Protein AF-A0A9X6WGH6-F1 (afdb_monomer_lite)

Secondary structure (DSSP, 8-state):
--HHHHHHHHHHHHHHHHHHHHHHHHHHHHHTT--S---TTHHHHHHHHHHHHHHTT--HHHHHHHHTSSHHHHHHH--SS-HHHHHHHHHHHHHHTT--PPP-------

Foldseek 3Di:
DDPLVVVLVVLLVVLQVLLVVLVVVQVVCVVVVDPDSPPVCVVVNLVSLQVNLVSLVHHVLLSLQLVLDCLSVCSRPPPDDPSVVVSVVSSNVCNVVVPRDRPPPPPPDD

Radius of gyration: 15.4 Å; chains: 1; bounding box: 49×24×41 Å

Organism: Bacillus thuringiensis (NCBI:txid1428)

Sequence (110 aa):
MNKSEKQIDSLFELLDELVNKQIGLNVIIKALGADENHGMLDEAIERVEIMIVEAFGGNEEHYRHIEGTELFYHYKWTEGRDYKKDLIDYINRTVENNWTNEIDTTIVRA

pLDDT: mean 85.79, std 15.54, range [37.06, 97.69]

Structure (mmCIF, N/CA/C/O backbone):
data_AF-A0A9X6WGH6-F1
#
_entry.id   AF-A0A9X6WGH6-F1
#
loop_
_atom_site.group_PDB
_atom_site.id
_atom_site.type_symbol
_atom_site.label_atom_id
_atom_site.label_alt_id
_atom_site.label_comp_id
_atom_site.label_asym_id
_atom_site.label_entity_id
_atom_site.label_seq_id
_atom_site.pdbx_PDB_ins_code
_atom_site.Cartn_x
_atom_site.Cartn_y
_atom_site.Cartn_z
_atom_site.occupancy
_atom_site.B_iso_or_equiv
_atom_site.auth_seq_id
_atom_site.auth_comp_id
_atom_site.auth_asym_id
_atom_site.auth_atom_id
_atom_site.pdbx_PDB_model_num
ATOM 1 N N . MET A 1 1 ? -21.738 -1.667 -0.324 1.00 55.06 1 MET A N 1
ATOM 2 C CA . MET A 1 1 ? -20.484 -0.928 -0.125 1.00 55.06 1 MET A CA 1
ATOM 3 C C . MET A 1 1 ? -20.758 0.427 0.486 1.00 55.06 1 MET A C 1
ATOM 5 O O . MET A 1 1 ? -21.449 1.238 -0.133 1.00 55.06 1 MET A O 1
ATOM 9 N N . ASN A 1 2 ? -20.276 0.641 1.706 1.00 70.75 2 ASN A N 1
ATOM 10 C CA . ASN A 1 2 ? -20.301 1.948 2.357 1.00 70.75 2 ASN A CA 1
ATOM 11 C C . ASN A 1 2 ? -19.256 2.890 1.700 1.00 70.75 2 ASN A C 1
ATOM 13 O O . ASN A 1 2 ? -18.475 2.476 0.842 1.00 70.75 2 ASN A O 1
ATOM 17 N N . LYS A 1 3 ? -19.279 4.187 2.036 1.00 63.03 3 LYS A N 1
ATOM 18 C CA . LYS A 1 3 ? -18.395 5.192 1.411 1.00 63.03 3 LYS A CA 1
ATOM 19 C C . LYS A 1 3 ? -16.903 4.922 1.675 1.00 63.03 3 LYS A C 1
ATOM 21 O O . LYS A 1 3 ? -16.100 5.204 0.796 1.00 63.03 3 LYS A O 1
ATOM 26 N N . SER A 1 4 ? -16.564 4.363 2.837 1.00 76.50 4 SER A N 1
ATOM 27 C CA . SER A 1 4 ? -15.188 4.052 3.246 1.00 76.50 4 SER A CA 1
ATOM 28 C C . SER A 1 4 ? -14.630 2.851 2.474 1.00 76.50 4 SER A C 1
ATOM 30 O O . SER A 1 4 ? -13.545 2.954 1.917 1.00 76.50 4 SER A O 1
ATOM 32 N N . GLU A 1 5 ? -15.415 1.784 2.295 1.00 79.69 5 GLU A N 1
ATOM 33 C CA . GLU A 1 5 ? -15.029 0.620 1.476 1.00 79.69 5 GLU A CA 1
ATOM 34 C C . GLU A 1 5 ? -14.718 1.022 0.026 1.00 79.69 5 GLU A C 1
ATOM 36 O O . GLU A 1 5 ? -13.712 0.604 -0.533 1.00 79.69 5 GLU A O 1
ATOM 41 N N . LYS A 1 6 ? -15.530 1.913 -0.566 1.00 84.81 6 LYS A N 1
ATOM 42 C CA . LYS A 1 6 ? -15.263 2.455 -1.911 1.00 84.81 6 LYS A CA 1
ATOM 43 C C . LYS A 1 6 ? -13.955 3.235 -1.989 1.00 84.81 6 LYS A C 1
ATOM 45 O O . LYS A 1 6 ? -13.270 3.161 -2.998 1.00 84.81 6 LYS A O 1
ATOM 50 N N . GLN A 1 7 ? -13.647 4.022 -0.961 1.00 88.50 7 GLN A N 1
ATOM 51 C CA . GLN A 1 7 ? -12.416 4.809 -0.925 1.00 88.50 7 GLN A CA 1
ATOM 52 C C . GLN A 1 7 ? -11.190 3.903 -0.798 1.00 88.50 7 GLN A C 1
ATOM 54 O O . GLN A 1 7 ? -10.211 4.132 -1.497 1.00 88.50 7 GLN A O 1
ATOM 59 N N . ILE A 1 8 ? -11.272 2.864 0.035 1.00 92.31 8 ILE A N 1
ATOM 60 C CA . ILE A 1 8 ? -10.215 1.861 0.194 1.00 92.31 8 ILE A CA 1
ATOM 61 C C . ILE A 1 8 ? -9.960 1.137 -1.132 1.00 92.31 8 ILE A C 1
ATOM 63 O O . ILE A 1 8 ? -8.814 1.045 -1.560 1.00 92.31 8 ILE A O 1
ATOM 67 N N . ASP A 1 9 ? -11.010 0.685 -1.823 1.00 92.81 9 ASP A N 1
ATOM 68 C CA . ASP A 1 9 ? -10.846 0.014 -3.117 1.00 92.81 9 ASP A CA 1
ATOM 69 C C . ASP A 1 9 ? -10.201 0.925 -4.168 1.00 92.81 9 ASP A C 1
ATOM 71 O O . ASP A 1 9 ? -9.270 0.495 -4.843 1.00 92.81 9 ASP A O 1
ATOM 75 N N . SER A 1 10 ? -10.608 2.196 -4.251 1.00 94.69 10 SER A N 1
ATOM 76 C CA . SER A 1 10 ? -9.981 3.156 -5.171 1.00 94.69 10 SER A CA 1
ATOM 77 C C . SER A 1 10 ? -8.512 3.449 -4.841 1.00 94.69 10 SER A C 1
ATOM 79 O O . SER A 1 10 ? -7.739 3.756 -5.745 1.00 94.69 10 SER A O 1
ATOM 81 N N . LEU A 1 11 ? -8.103 3.368 -3.570 1.00 96.50 11 LEU A N 1
ATOM 82 C CA . LEU A 1 11 ? -6.694 3.507 -3.192 1.00 96.50 11 LEU A CA 1
ATOM 83 C C . LEU A 1 11 ? -5.872 2.287 -3.621 1.00 96.50 11 LEU A C 1
ATOM 85 O O . LEU A 1 11 ? -4.760 2.458 -4.111 1.00 96.50 11 LEU A O 1
ATOM 89 N N . PHE A 1 12 ? -6.426 1.077 -3.501 1.00 95.19 12 PHE A N 1
ATOM 90 C CA . PHE A 1 12 ? -5.788 -0.134 -4.024 1.00 95.19 12 PHE A CA 1
ATOM 91 C C . PHE A 1 12 ? -5.671 -0.109 -5.554 1.00 95.19 12 PHE A C 1
ATOM 93 O O . PHE A 1 12 ? -4.604 -0.398 -6.082 1.00 95.19 12 PHE A O 1
ATOM 100 N N . GLU A 1 13 ? -6.716 0.322 -6.266 1.00 95.31 13 GLU A N 1
ATOM 101 C CA . GLU A 1 13 ? -6.662 0.516 -7.725 1.00 95.31 13 GLU A CA 1
ATOM 102 C C . GLU A 1 13 ? -5.578 1.533 -8.122 1.00 95.31 13 GLU A C 1
ATOM 104 O O . GLU A 1 13 ? -4.812 1.304 -9.059 1.00 95.31 13 GLU A O 1
ATOM 109 N N . LEU A 1 14 ? -5.462 2.643 -7.385 1.00 96.38 14 LEU A N 1
ATOM 110 C CA . LEU A 1 14 ? -4.412 3.635 -7.616 1.00 96.38 14 LEU A CA 1
ATOM 11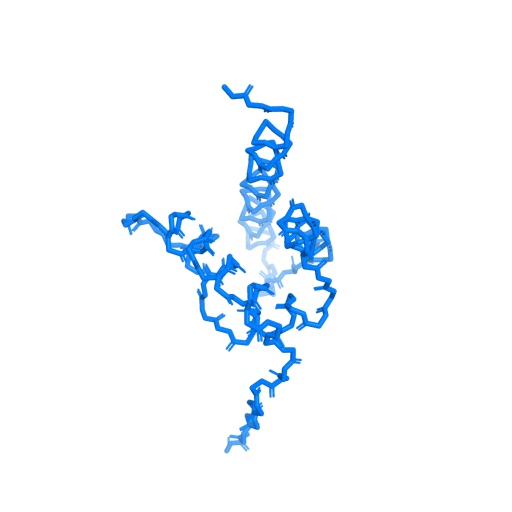1 C C . LEU A 1 14 ? -3.010 3.068 -7.346 1.00 96.38 14 LEU A C 1
ATOM 113 O O . LEU A 1 14 ? -2.082 3.354 -8.105 1.00 96.38 14 LEU A O 1
ATOM 117 N N . LEU A 1 15 ? -2.853 2.271 -6.286 1.00 96.00 15 LEU A N 1
ATOM 118 C CA . LEU A 1 15 ? -1.597 1.589 -5.978 1.00 96.00 15 LEU A CA 1
ATOM 119 C C . LEU A 1 15 ? -1.195 0.655 -7.128 1.00 96.00 15 LEU A C 1
ATOM 121 O O . LEU A 1 15 ? -0.061 0.731 -7.602 1.00 96.00 15 LEU A O 1
ATOM 125 N N . ASP A 1 16 ? -2.137 -0.137 -7.645 1.00 94.75 16 ASP A N 1
ATOM 126 C CA . ASP A 1 16 ? -1.914 -1.028 -8.790 1.00 94.75 16 ASP A CA 1
ATOM 127 C C . ASP A 1 16 ? -1.480 -0.246 -10.035 1.00 94.75 16 ASP A C 1
ATOM 129 O O . ASP A 1 16 ? -0.544 -0.636 -10.737 1.00 94.75 16 ASP A O 1
ATOM 133 N N . GLU A 1 17 ? -2.129 0.883 -10.329 1.00 95.69 17 GLU A N 1
ATOM 134 C CA . GLU A 1 17 ? -1.754 1.732 -11.460 1.00 95.69 17 GLU A CA 1
ATOM 135 C C . GLU A 1 17 ? -0.335 2.299 -11.332 1.00 95.69 17 GLU A C 1
ATOM 137 O O . GLU A 1 17 ? 0.409 2.324 -12.318 1.00 95.69 17 GLU A O 1
ATOM 142 N N . LEU A 1 18 ? 0.046 2.777 -10.144 1.00 95.75 18 LEU A N 1
ATOM 143 C CA . LEU A 1 18 ? 1.373 3.345 -9.897 1.00 95.75 18 LEU A CA 1
ATOM 144 C C . LEU A 1 18 ? 2.465 2.279 -10.001 1.00 95.75 18 LEU A C 1
ATOM 146 O O . LEU A 1 18 ? 3.470 2.504 -10.676 1.00 95.75 18 LEU A O 1
ATOM 150 N N . VAL A 1 19 ? 2.241 1.105 -9.413 1.00 93.25 19 VAL A N 1
ATOM 151 C CA . VAL A 1 19 ? 3.159 -0.039 -9.486 1.00 93.25 19 VAL A CA 1
ATOM 152 C C . VAL A 1 19 ? 3.340 -0.496 -10.931 1.00 93.25 19 VAL A C 1
ATOM 154 O O . VAL A 1 19 ? 4.470 -0.619 -11.405 1.00 93.25 19 VAL A O 1
ATOM 157 N N . ASN A 1 20 ? 2.250 -0.649 -11.687 1.00 93.50 20 ASN A N 1
ATOM 158 C CA . ASN A 1 20 ? 2.320 -1.011 -13.104 1.00 93.50 20 ASN A CA 1
ATOM 159 C C . ASN A 1 20 ? 3.070 0.037 -13.942 1.00 93.50 20 ASN A C 1
ATOM 161 O O . ASN A 1 20 ? 3.852 -0.314 -14.831 1.00 93.50 20 ASN A O 1
ATOM 165 N N . LYS A 1 21 ? 2.887 1.331 -13.651 1.00 94.19 21 LYS A N 1
ATOM 166 C CA . LYS A 1 21 ? 3.657 2.405 -14.298 1.00 94.19 21 LYS A CA 1
ATOM 167 C C . LYS A 1 21 ? 5.139 2.334 -13.935 1.00 94.19 21 LYS A C 1
ATOM 169 O O . LYS A 1 21 ? 5.965 2.474 -14.834 1.00 94.19 21 LYS A O 1
ATOM 174 N N . GLN A 1 22 ? 5.482 2.069 -12.674 1.00 92.88 22 GLN A N 1
ATOM 175 C CA . GLN A 1 22 ? 6.867 1.895 -12.224 1.00 92.88 22 GLN A CA 1
ATOM 176 C C . GLN A 1 22 ? 7.536 0.713 -12.944 1.00 92.88 22 GLN A C 1
ATOM 178 O O . GLN A 1 22 ? 8.641 0.859 -13.464 1.00 92.88 22 GLN A O 1
ATOM 183 N N . ILE A 1 23 ? 6.841 -0.425 -13.084 1.00 90.75 23 ILE A N 1
ATOM 184 C CA . ILE A 1 23 ? 7.300 -1.573 -13.890 1.00 90.75 23 ILE A CA 1
ATOM 185 C C . ILE A 1 23 ? 7.583 -1.145 -15.331 1.00 90.75 23 ILE A C 1
ATOM 187 O O . ILE A 1 23 ? 8.655 -1.431 -15.867 1.00 90.75 23 ILE A O 1
ATOM 191 N N . GLY A 1 24 ? 6.637 -0.443 -15.959 1.00 91.38 24 GLY A N 1
ATOM 192 C CA . GLY A 1 24 ? 6.780 0.033 -17.334 1.00 91.38 24 GLY A CA 1
ATOM 193 C C . GLY A 1 24 ? 7.970 0.979 -17.516 1.00 91.38 24 GLY A C 1
ATOM 194 O O . GLY A 1 24 ? 8.745 0.815 -18.460 1.00 91.38 24 GLY A O 1
ATOM 195 N N . LEU A 1 25 ? 8.158 1.928 -16.595 1.00 90.81 25 LEU A N 1
ATOM 196 C CA . LEU A 1 25 ? 9.305 2.840 -16.590 1.00 90.81 25 LEU A CA 1
ATOM 197 C C . LEU A 1 25 ? 10.623 2.073 -16.473 1.00 90.81 25 LEU A C 1
ATOM 199 O O . LEU A 1 25 ? 11.537 2.316 -17.257 1.00 90.81 25 LEU A O 1
ATOM 203 N N . ASN A 1 26 ? 10.693 1.092 -15.574 1.00 89.12 26 ASN A N 1
ATOM 204 C CA . ASN A 1 26 ? 11.880 0.260 -15.387 1.00 89.12 26 ASN A CA 1
ATOM 205 C C . ASN A 1 26 ? 12.254 -0.523 -16.650 1.00 89.12 26 ASN A C 1
ATOM 207 O O . ASN A 1 26 ? 13.430 -0.613 -17.000 1.00 89.12 26 ASN A O 1
ATOM 211 N N . VAL A 1 27 ? 11.263 -1.051 -17.375 1.00 89.81 27 VAL A N 1
ATOM 212 C CA . VAL A 1 27 ? 11.483 -1.715 -18.670 1.00 89.81 27 VAL A CA 1
ATOM 213 C C . VAL A 1 27 ? 12.059 -0.739 -19.701 1.00 89.81 27 VAL A C 1
ATOM 215 O O . VAL A 1 27 ? 13.004 -1.090 -20.410 1.00 89.81 27 VAL A O 1
ATOM 218 N N . ILE A 1 28 ? 11.527 0.485 -19.774 1.00 88.62 28 ILE A N 1
ATOM 219 C CA . ILE A 1 28 ? 12.005 1.522 -20.702 1.00 88.62 28 ILE A CA 1
ATOM 220 C C . ILE A 1 28 ? 13.441 1.939 -20.360 1.00 88.62 28 ILE A C 1
ATOM 222 O O . ILE A 1 28 ? 14.294 1.961 -21.243 1.00 88.62 28 ILE A O 1
ATOM 226 N N . ILE A 1 29 ? 13.725 2.224 -19.090 1.00 87.56 29 ILE A N 1
ATOM 227 C CA . ILE A 1 29 ? 15.058 2.606 -18.598 1.00 87.56 29 ILE A CA 1
ATOM 228 C C . ILE A 1 29 ? 16.086 1.520 -18.926 1.00 87.56 29 ILE A C 1
ATOM 230 O O . ILE A 1 29 ? 17.145 1.815 -19.485 1.00 87.56 29 ILE A O 1
ATOM 234 N N . LYS A 1 30 ? 15.74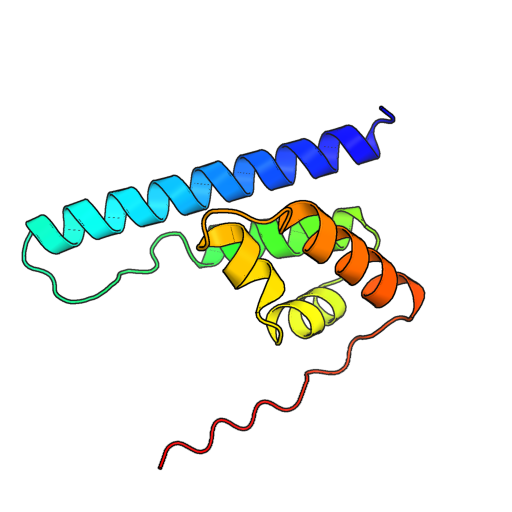0 0.253 -18.671 1.00 86.75 30 LYS A N 1
ATOM 235 C CA . LYS A 1 30 ? 16.593 -0.889 -19.007 1.00 86.75 30 LYS A CA 1
ATOM 236 C C . LYS A 1 30 ? 16.864 -0.982 -20.511 1.00 86.75 30 LYS A C 1
ATOM 238 O O . LYS A 1 30 ? 17.988 -1.257 -20.920 1.00 86.75 30 LYS A O 1
ATOM 243 N N . ALA A 1 31 ? 15.858 -0.725 -21.350 1.00 88.25 31 ALA A N 1
ATOM 244 C CA . ALA A 1 31 ? 16.023 -0.700 -22.805 1.00 88.25 31 ALA A CA 1
ATOM 245 C C . ALA A 1 31 ? 16.926 0.451 -23.290 1.00 88.25 31 ALA A C 1
ATOM 247 O O . ALA A 1 31 ? 17.569 0.324 -24.331 1.00 88.25 31 ALA A O 1
ATOM 248 N N . LEU A 1 32 ? 17.009 1.548 -22.531 1.00 87.81 32 LEU A N 1
ATOM 249 C CA . LEU A 1 32 ? 17.917 2.670 -22.787 1.00 87.81 32 LEU A CA 1
ATOM 250 C C . LEU A 1 32 ? 19.358 2.416 -22.300 1.00 87.81 32 LEU A C 1
ATOM 252 O O . LEU A 1 32 ? 20.222 3.265 -22.510 1.00 87.81 32 LEU A O 1
ATOM 256 N N . GLY A 1 33 ? 19.637 1.251 -21.704 1.00 82.88 33 GLY A N 1
ATOM 257 C CA . GLY A 1 33 ? 20.977 0.847 -21.271 1.00 82.88 33 GLY A CA 1
ATOM 258 C C . GLY A 1 33 ? 21.378 1.346 -19.882 1.00 82.88 33 GLY A C 1
ATOM 259 O O . GLY A 1 33 ? 22.560 1.301 -19.551 1.00 82.88 33 GLY A O 1
ATOM 260 N N . ALA A 1 34 ? 20.424 1.821 -19.077 1.00 80.25 34 ALA A N 1
ATOM 261 C CA . ALA A 1 34 ? 20.651 2.060 -17.656 1.00 80.25 34 ALA A CA 1
ATOM 262 C C . ALA A 1 34 ? 20.489 0.746 -16.871 1.00 80.25 34 ALA A C 1
ATOM 264 O 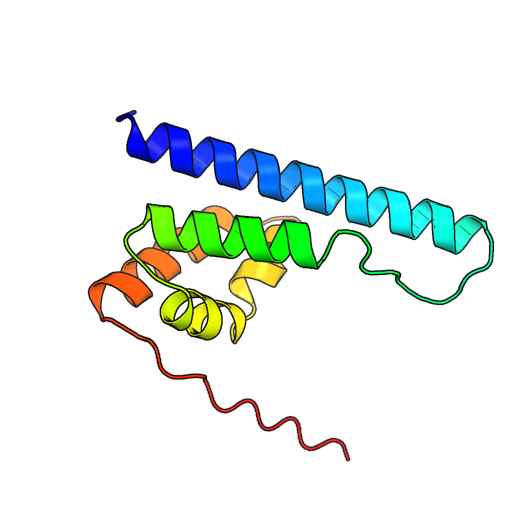O . ALA A 1 34 ? 19.504 0.028 -17.050 1.00 80.25 34 ALA A O 1
ATOM 265 N N . ASP A 1 35 ? 21.456 0.447 -16.001 1.00 67.38 35 ASP A N 1
ATOM 266 C CA . ASP A 1 35 ? 21.433 -0.732 -15.117 1.00 67.38 35 ASP A CA 1
ATOM 267 C C . ASP A 1 35 ? 20.669 -0.480 -13.806 1.00 67.38 35 ASP A C 1
ATOM 269 O O . ASP A 1 35 ? 20.364 -1.420 -13.070 1.00 67.38 35 ASP A O 1
ATOM 273 N N . GLU A 1 36 ? 20.345 0.778 -13.497 1.00 63.41 36 GLU A N 1
ATOM 274 C CA . GLU A 1 36 ? 19.696 1.141 -12.241 1.00 63.41 36 GLU A CA 1
ATOM 275 C C . GLU A 1 36 ? 18.170 1.131 -12.358 1.00 63.41 36 GLU A C 1
ATOM 277 O O . GLU A 1 36 ? 17.566 1.721 -13.255 1.00 63.41 36 GLU A O 1
ATOM 282 N N . ASN A 1 37 ? 17.542 0.464 -11.392 1.00 65.44 37 ASN A N 1
ATOM 283 C CA . ASN A 1 37 ? 16.115 0.556 -11.147 1.00 65.44 37 ASN A CA 1
ATOM 284 C C . ASN A 1 37 ? 15.834 1.937 -10.534 1.00 65.44 37 ASN A C 1
ATOM 286 O O . ASN A 1 37 ? 16.102 2.159 -9.353 1.00 65.44 37 ASN A O 1
ATOM 290 N N . HIS A 1 38 ? 15.372 2.888 -11.344 1.00 68.38 38 HIS A N 1
ATOM 291 C CA . HIS A 1 38 ? 15.029 4.215 -10.848 1.00 68.38 38 HIS A CA 1
ATOM 292 C C . HIS A 1 38 ? 13.622 4.161 -10.259 1.00 68.38 38 HIS A C 1
ATOM 294 O O . HIS A 1 38 ? 12.643 4.152 -11.003 1.00 68.38 38 HIS A O 1
ATOM 300 N N . GLY A 1 39 ? 13.527 4.141 -8.931 1.00 80.19 39 GLY A N 1
ATOM 301 C CA . GLY A 1 39 ? 12.289 4.259 -8.155 1.00 80.19 39 GLY A CA 1
ATOM 302 C C . GLY A 1 39 ? 11.590 5.614 -8.311 1.00 80.19 39 GLY A C 1
ATOM 303 O O . GLY A 1 39 ? 11.363 6.333 -7.346 1.00 80.19 39 GLY A O 1
ATOM 304 N N . MET A 1 40 ? 11.306 6.025 -9.550 1.00 86.88 40 MET A N 1
ATOM 305 C CA . MET A 1 40 ? 10.777 7.347 -9.895 1.00 86.88 40 MET A CA 1
ATOM 306 C C . MET A 1 40 ? 9.400 7.609 -9.283 1.00 86.88 40 MET A C 1
ATOM 308 O O . MET A 1 40 ? 9.033 8.767 -9.097 1.00 86.88 40 MET A O 1
ATOM 312 N N . LEU A 1 41 ? 8.630 6.553 -9.018 1.00 92.81 41 LEU A N 1
ATOM 313 C CA . LEU A 1 41 ? 7.308 6.620 -8.407 1.00 92.81 41 LEU A CA 1
ATOM 314 C C . LEU A 1 41 ? 7.299 6.112 -6.960 1.00 92.81 41 LEU A C 1
ATOM 316 O O . LEU A 1 41 ? 6.213 6.016 -6.397 1.00 92.81 41 LEU A O 1
ATOM 320 N N . ASP A 1 42 ? 8.455 5.821 -6.351 1.00 91.50 42 ASP A N 1
ATOM 321 C CA . ASP A 1 42 ? 8.525 5.222 -5.009 1.00 91.50 42 ASP A CA 1
ATOM 322 C C . ASP A 1 42 ? 7.822 6.095 -3.961 1.00 91.50 42 ASP A C 1
ATOM 324 O O . ASP A 1 42 ? 6.959 5.598 -3.245 1.00 91.50 42 ASP A O 1
ATOM 328 N N . GLU A 1 43 ? 8.075 7.409 -3.950 1.00 94.00 43 GLU A N 1
ATOM 329 C CA . GLU A 1 43 ? 7.417 8.351 -3.025 1.00 94.00 43 GLU A CA 1
ATOM 330 C C . GLU A 1 43 ? 5.890 8.390 -3.225 1.00 94.00 43 GLU A C 1
ATOM 332 O O . GLU A 1 43 ? 5.116 8.468 -2.271 1.00 94.00 43 GLU A O 1
ATOM 337 N N . ALA A 1 44 ? 5.426 8.318 -4.477 1.00 95.94 44 ALA A N 1
ATOM 338 C CA . ALA A 1 44 ? 3.996 8.311 -4.777 1.00 95.94 44 ALA A CA 1
ATOM 339 C C . ALA A 1 44 ? 3.336 6.990 -4.353 1.00 95.94 44 ALA A C 1
ATOM 341 O O . ALA A 1 44 ? 2.212 7.007 -3.852 1.00 95.94 44 ALA A O 1
ATOM 342 N N . ILE A 1 45 ? 4.030 5.866 -4.546 1.00 96.12 45 ILE A N 1
ATOM 343 C CA . ILE A 1 45 ? 3.601 4.536 -4.105 1.00 96.12 45 ILE A CA 1
ATOM 344 C C . ILE A 1 45 ? 3.495 4.518 -2.578 1.00 96.12 45 ILE A C 1
ATOM 346 O O . ILE A 1 45 ? 2.413 4.248 -2.063 1.00 96.12 45 ILE A O 1
ATOM 350 N N . GLU A 1 46 ? 4.561 4.899 -1.872 1.00 96.25 46 GLU A N 1
ATOM 351 C CA . GLU A 1 46 ? 4.601 4.997 -0.407 1.00 96.25 46 GLU A CA 1
ATOM 352 C C . GLU A 1 46 ? 3.461 5.878 0.120 1.00 96.25 46 GLU A C 1
ATOM 354 O O . GLU A 1 46 ? 2.726 5.500 1.034 1.00 96.25 46 GLU A O 1
ATOM 359 N N . ARG A 1 47 ? 3.224 7.037 -0.509 1.00 97.62 47 ARG A N 1
ATOM 360 C CA . ARG A 1 47 ? 2.143 7.930 -0.086 1.00 97.62 47 ARG A CA 1
ATOM 361 C C . ARG A 1 47 ? 0.769 7.270 -0.184 1.00 97.62 47 ARG A C 1
ATOM 363 O O . ARG A 1 47 ? -0.065 7.490 0.694 1.00 97.62 47 ARG A O 1
ATOM 370 N N . VAL A 1 48 ? 0.515 6.487 -1.231 1.00 97.56 48 VAL A N 1
ATOM 371 C CA . VAL A 1 48 ? -0.750 5.753 -1.381 1.00 97.56 48 VAL A CA 1
ATOM 372 C C . VAL A 1 48 ? -0.855 4.627 -0.355 1.00 97.56 48 VAL A C 1
ATOM 374 O O . VAL A 1 48 ? -1.930 4.439 0.210 1.00 97.56 48 VAL A O 1
ATOM 377 N N . GLU A 1 49 ? 0.237 3.931 -0.044 1.00 97.69 49 GLU A N 1
ATOM 378 C CA . GLU A 1 49 ? 0.268 2.907 1.008 1.00 97.69 49 GLU A CA 1
ATOM 379 C C . GLU A 1 49 ? -0.075 3.493 2.384 1.00 97.69 49 GLU A C 1
ATOM 381 O O . GLU A 1 49 ? -0.920 2.944 3.096 1.00 97.69 49 GLU A O 1
ATOM 386 N N . ILE A 1 50 ? 0.473 4.667 2.717 1.00 97.50 50 ILE A N 1
ATOM 387 C CA . ILE A 1 50 ? 0.103 5.418 3.926 1.00 97.50 50 ILE A CA 1
ATOM 388 C C . ILE A 1 50 ? -1.390 5.772 3.907 1.00 97.50 50 ILE A C 1
ATOM 390 O O . ILE A 1 50 ? -2.088 5.537 4.893 1.00 97.50 50 ILE A O 1
ATOM 394 N N . MET A 1 51 ? -1.914 6.284 2.786 1.00 97.69 51 MET A N 1
ATOM 395 C CA . MET A 1 51 ? -3.337 6.636 2.664 1.00 97.69 51 MET A CA 1
ATOM 396 C C . MET A 1 51 ? -4.260 5.420 2.820 1.00 97.69 51 MET A C 1
ATOM 398 O O . MET A 1 51 ? -5.357 5.557 3.364 1.00 97.69 51 MET A O 1
ATOM 402 N N . ILE A 1 52 ? -3.833 4.233 2.373 1.00 97.38 52 ILE A N 1
ATOM 403 C CA . ILE A 1 52 ? -4.554 2.978 2.621 1.00 97.38 52 ILE A CA 1
ATOM 404 C C . ILE A 1 52 ? -4.621 2.729 4.128 1.00 97.38 52 ILE A C 1
ATOM 406 O O . ILE A 1 52 ? -5.715 2.558 4.657 1.00 97.38 52 ILE A O 1
ATOM 410 N N . VAL A 1 53 ? -3.490 2.771 4.836 1.00 96.88 53 VAL A N 1
ATOM 411 C CA . VAL A 1 53 ? -3.446 2.552 6.293 1.00 96.88 53 VAL A CA 1
ATOM 412 C C . VAL A 1 53 ? -4.300 3.581 7.050 1.00 96.88 53 VAL A C 1
ATOM 414 O O . VAL A 1 53 ? -5.076 3.208 7.933 1.00 96.88 53 VAL A O 1
ATOM 417 N N . GLU A 1 54 ? -4.237 4.860 6.674 1.00 96.31 54 GLU A N 1
ATOM 418 C CA . GLU A 1 54 ? -5.078 5.930 7.234 1.00 96.31 54 GLU A CA 1
ATOM 419 C C . GLU A 1 54 ? -6.577 5.686 6.992 1.00 96.31 54 GLU A C 1
ATOM 421 O O . GLU A 1 54 ? -7.401 5.960 7.868 1.00 96.31 54 GLU A O 1
ATOM 426 N N . ALA A 1 55 ? -6.958 5.128 5.837 1.00 95.81 55 ALA A N 1
ATOM 427 C CA . ALA A 1 55 ? -8.353 4.808 5.526 1.00 95.81 55 ALA A CA 1
ATOM 428 C C . ALA A 1 55 ? -8.935 3.703 6.429 1.00 95.81 55 ALA A C 1
ATOM 430 O O . ALA A 1 55 ? -10.151 3.664 6.631 1.00 95.81 55 ALA A O 1
ATOM 431 N N . PHE A 1 56 ? -8.078 2.859 7.013 1.00 95.44 56 PHE A N 1
ATOM 432 C CA . PHE A 1 56 ? -8.434 1.886 8.054 1.00 95.44 56 PHE A CA 1
ATOM 433 C C . PHE A 1 56 ? -8.369 2.463 9.481 1.00 95.44 56 PHE A C 1
ATOM 435 O O . PHE A 1 56 ? -8.612 1.743 10.445 1.00 95.44 56 PHE A O 1
ATOM 442 N N . GLY A 1 57 ? -8.081 3.759 9.638 1.00 95.38 57 GLY A N 1
ATOM 443 C CA . GLY A 1 57 ? -7.954 4.426 10.937 1.00 95.38 57 GLY A CA 1
ATOM 444 C C . GLY A 1 57 ? -6.552 4.360 11.547 1.00 95.38 57 GLY A C 1
ATOM 445 O O . GLY A 1 57 ? -6.382 4.734 12.707 1.00 95.38 57 GLY A O 1
ATOM 446 N N . GLY A 1 58 ? -5.559 3.894 10.786 1.00 95.62 58 GLY A N 1
ATOM 447 C CA . GLY A 1 58 ? -4.157 3.913 11.183 1.00 95.62 58 GLY A CA 1
ATOM 448 C C . GLY A 1 58 ? -3.494 5.282 11.004 1.00 95.62 58 GLY A C 1
ATOM 449 O O . GLY A 1 58 ? -4.138 6.301 10.763 1.00 95.62 58 GLY A O 1
ATOM 450 N N . ASN A 1 59 ? -2.172 5.295 11.136 1.00 95.81 59 ASN A N 1
ATOM 451 C CA . ASN A 1 59 ? -1.317 6.470 10.969 1.00 95.81 59 ASN A CA 1
ATOM 452 C C . ASN A 1 59 ? 0.045 6.032 10.396 1.00 95.81 59 ASN A C 1
ATOM 454 O O . ASN A 1 59 ? 0.251 4.848 10.123 1.00 95.81 59 ASN A O 1
ATOM 458 N N . GLU A 1 60 ? 0.978 6.969 10.243 1.00 95.19 60 GLU A N 1
ATOM 459 C CA . GLU A 1 60 ? 2.307 6.689 9.684 1.00 95.19 60 GLU A CA 1
ATOM 460 C C . GLU A 1 60 ? 3.110 5.655 10.496 1.00 95.19 60 GLU A C 1
ATOM 462 O O . GLU A 1 60 ? 3.824 4.844 9.917 1.00 95.19 60 GLU A O 1
ATOM 467 N N . GLU A 1 61 ? 2.964 5.607 11.822 1.00 94.94 61 GLU A N 1
ATOM 468 C CA . GLU A 1 61 ? 3.668 4.611 12.644 1.00 94.94 61 GLU A CA 1
ATOM 469 C C . GLU A 1 61 ? 3.119 3.193 12.415 1.00 94.94 61 GLU A C 1
ATOM 471 O O . GLU A 1 61 ? 3.884 2.234 12.319 1.00 94.94 61 GLU A O 1
ATOM 476 N N . HIS A 1 62 ? 1.797 3.056 12.255 1.00 96.06 62 HIS A N 1
ATOM 477 C CA . HIS A 1 62 ? 1.190 1.792 11.830 1.00 96.06 62 HIS A CA 1
ATOM 478 C C . HIS A 1 62 ? 1.681 1.386 10.438 1.00 96.06 62 HIS A C 1
ATOM 480 O O . HIS A 1 62 ? 1.969 0.212 10.211 1.00 96.06 62 HIS A O 1
ATOM 486 N N . TYR A 1 63 ? 1.797 2.346 9.512 1.00 96.00 63 TYR A N 1
ATOM 487 C CA . TYR A 1 63 ? 2.352 2.097 8.183 1.00 96.00 63 TYR A CA 1
ATOM 488 C C . TYR A 1 63 ? 3.777 1.544 8.279 1.00 96.00 63 TYR A C 1
ATOM 490 O O . TYR A 1 63 ? 4.017 0.464 7.751 1.00 96.00 63 TYR A O 1
ATOM 498 N N . ARG A 1 64 ? 4.677 2.190 9.031 1.00 93.94 64 ARG A N 1
ATOM 499 C CA . ARG A 1 64 ? 6.064 1.719 9.216 1.00 93.94 64 ARG A CA 1
ATOM 500 C C . ARG A 1 64 ? 6.139 0.312 9.800 1.00 93.94 64 ARG A C 1
ATOM 502 O O . ARG A 1 64 ? 6.971 -0.492 9.386 1.00 93.94 64 ARG A O 1
ATOM 509 N N . HIS A 1 65 ? 5.250 -0.017 10.739 1.00 93.62 65 HIS A N 1
ATOM 510 C CA . HIS A 1 65 ? 5.158 -1.375 11.275 1.00 93.62 65 HIS A CA 1
ATOM 511 C C . HIS A 1 65 ? 4.823 -2.403 10.180 1.00 93.62 65 HIS A C 1
ATOM 513 O O . HIS A 1 65 ? 5.430 -3.471 10.122 1.00 93.62 65 HIS A O 1
ATOM 519 N N . ILE A 1 66 ? 3.875 -2.076 9.297 1.00 94.56 66 ILE A N 1
ATOM 520 C CA . ILE A 1 66 ? 3.446 -2.944 8.190 1.00 94.56 66 ILE A CA 1
ATOM 521 C C . ILE A 1 66 ? 4.508 -2.999 7.086 1.00 94.56 66 ILE A C 1
ATOM 523 O O . ILE A 1 66 ? 4.751 -4.073 6.539 1.00 94.56 66 ILE A O 1
ATOM 527 N N . GLU A 1 67 ? 5.149 -1.876 6.770 1.00 91.50 67 GLU A N 1
ATOM 528 C CA . GLU A 1 67 ? 6.245 -1.764 5.800 1.00 91.50 67 GLU A CA 1
ATOM 529 C C . GLU A 1 67 ? 7.462 -2.605 6.210 1.00 91.50 67 GLU A C 1
ATOM 531 O O . GLU A 1 67 ? 8.123 -3.189 5.356 1.00 91.50 67 GLU A O 1
ATOM 536 N N . GLY A 1 68 ? 7.708 -2.766 7.516 1.00 87.75 68 GLY A N 1
ATOM 537 C CA . GLY A 1 68 ? 8.704 -3.708 8.043 1.00 87.75 68 GLY A CA 1
ATOM 538 C C . GLY A 1 68 ? 8.399 -5.189 7.755 1.00 87.75 68 GLY A C 1
ATOM 539 O O . GLY A 1 68 ? 9.210 -6.062 8.069 1.00 87.75 68 GLY A O 1
ATOM 540 N N . THR A 1 69 ? 7.240 -5.493 7.166 1.00 90.75 69 THR A N 1
ATOM 541 C CA . THR A 1 69 ? 6.851 -6.825 6.689 1.00 90.75 69 THR A CA 1
ATOM 542 C C . THR A 1 69 ? 6.877 -6.901 5.160 1.00 90.75 69 THR A C 1
ATOM 544 O O . THR A 1 69 ? 6.889 -5.899 4.454 1.00 90.75 69 THR A O 1
ATOM 547 N N . GLU A 1 70 ? 6.780 -8.109 4.609 1.00 91.06 70 GLU A N 1
ATOM 548 C CA . GLU A 1 70 ? 6.703 -8.304 3.156 1.00 91.06 70 GLU A CA 1
ATOM 549 C C . GLU A 1 70 ? 5.282 -8.117 2.582 1.00 91.06 70 GLU A C 1
ATOM 551 O O . GLU A 1 70 ? 5.051 -8.434 1.420 1.00 91.06 70 GLU A O 1
ATOM 556 N N . LEU A 1 71 ? 4.293 -7.645 3.352 1.00 93.75 71 LEU A N 1
ATOM 557 C CA . LEU A 1 71 ? 2.887 -7.653 2.913 1.00 93.75 71 LEU A CA 1
ATOM 558 C C . LEU A 1 71 ? 2.594 -6.674 1.772 1.00 93.75 71 LEU A C 1
ATOM 560 O O . LEU A 1 71 ? 2.012 -7.079 0.766 1.00 93.75 71 LEU A O 1
ATOM 564 N N . PHE A 1 72 ? 3.036 -5.416 1.882 1.00 94.12 72 PHE A N 1
ATOM 565 C CA . PHE A 1 72 ? 2.943 -4.469 0.765 1.00 94.12 72 PHE A CA 1
ATOM 566 C C . PHE A 1 72 ? 3.786 -4.937 -0.423 1.00 94.12 72 PHE A C 1
ATOM 568 O O . PHE A 1 72 ? 3.348 -4.853 -1.567 1.00 94.12 72 PHE A O 1
ATOM 575 N N . TYR A 1 73 ? 4.972 -5.496 -0.170 1.00 92.19 73 TYR A N 1
ATOM 576 C CA . TYR A 1 73 ? 5.811 -6.053 -1.230 1.00 92.19 73 TYR A CA 1
ATOM 577 C C . TYR A 1 73 ? 5.092 -7.172 -2.001 1.00 92.19 73 TYR A C 1
ATOM 579 O O . TYR A 1 73 ? 5.016 -7.124 -3.226 1.00 92.19 73 TYR A O 1
ATOM 587 N N . HIS A 1 74 ? 4.515 -8.146 -1.298 1.00 92.50 74 HIS A N 1
ATOM 588 C CA . HIS A 1 74 ? 3.785 -9.251 -1.908 1.00 92.50 74 HIS A CA 1
ATOM 589 C C . HIS A 1 74 ? 2.539 -8.789 -2.655 1.00 92.50 74 HIS A C 1
ATOM 591 O O . HIS A 1 74 ? 2.273 -9.302 -3.738 1.00 92.50 74 HIS A O 1
ATOM 597 N N . TYR A 1 75 ? 1.814 -7.808 -2.111 1.00 91.94 75 TYR A N 1
ATOM 598 C CA . TYR A 1 75 ? 0.688 -7.190 -2.804 1.00 91.94 75 TYR A CA 1
ATOM 599 C C . TYR A 1 75 ? 1.114 -6.582 -4.149 1.00 91.94 75 TYR A C 1
ATOM 601 O O . TYR A 1 75 ? 0.470 -6.828 -5.164 1.00 91.94 75 TYR A O 1
ATOM 609 N N . LYS A 1 76 ? 2.215 -5.821 -4.163 1.00 90.75 76 LYS A N 1
ATOM 610 C CA . LYS A 1 76 ? 2.682 -5.084 -5.345 1.00 90.75 76 LYS A CA 1
ATOM 611 C C . LYS A 1 76 ? 3.333 -5.975 -6.409 1.00 90.75 76 LYS A C 1
ATOM 613 O O . LYS A 1 76 ? 3.183 -5.711 -7.598 1.00 90.75 76 LYS A O 1
ATOM 618 N N . TRP A 1 77 ? 4.110 -6.980 -6.001 1.00 85.06 77 TRP A N 1
ATOM 619 C CA . TRP A 1 77 ? 5.129 -7.582 -6.876 1.00 85.06 77 TRP A CA 1
ATOM 620 C C . TRP A 1 77 ? 4.983 -9.084 -7.117 1.00 85.06 77 TRP A C 1
ATOM 622 O O . TRP A 1 77 ? 5.749 -9.637 -7.910 1.00 85.06 77 TRP A O 1
ATOM 632 N N . THR A 1 78 ? 4.023 -9.753 -6.475 1.00 83.00 78 THR A N 1
ATOM 633 C CA . THR A 1 78 ? 3.864 -11.206 -6.600 1.00 83.00 78 THR A CA 1
ATOM 634 C C . THR A 1 78 ? 2.534 -11.574 -7.250 1.00 83.00 78 THR A C 1
ATOM 636 O O . THR A 1 78 ? 1.465 -11.169 -6.801 1.00 83.00 78 THR A O 1
ATOM 639 N N . GLU A 1 79 ? 2.588 -12.411 -8.288 1.00 67.38 79 GLU A N 1
ATOM 640 C CA . GLU A 1 79 ? 1.394 -12.978 -8.918 1.00 67.38 79 GLU A CA 1
ATO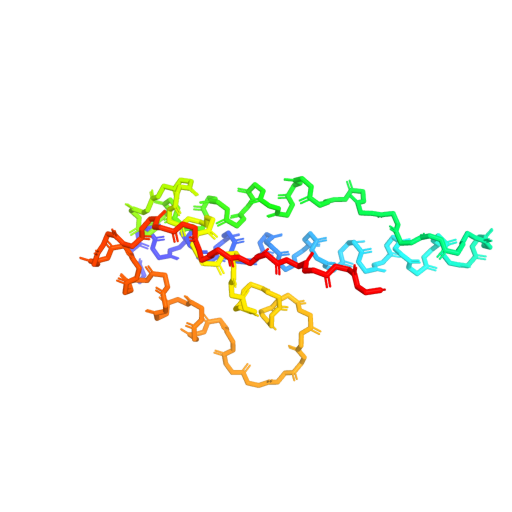M 641 C C . GLU A 1 79 ? 0.859 -14.187 -8.130 1.00 67.38 79 GLU A C 1
ATOM 643 O O . GLU A 1 79 ? 1.595 -15.129 -7.828 1.00 67.38 79 GLU A O 1
ATOM 648 N N . GLY A 1 80 ? -0.452 -14.205 -7.871 1.00 62.53 80 GLY A N 1
ATOM 649 C CA . GLY A 1 80 ? -1.162 -15.349 -7.289 1.00 62.53 80 GLY A CA 1
ATOM 650 C C . GLY A 1 80 ? -1.057 -15.470 -5.760 1.00 62.53 80 GLY A C 1
ATOM 651 O O . GLY A 1 80 ? 0.006 -15.312 -5.182 1.00 62.53 80 GLY A O 1
ATOM 652 N N . ARG A 1 81 ? -2.169 -15.872 -5.124 1.00 60.38 81 ARG A N 1
ATOM 653 C CA . ARG A 1 81 ? -2.585 -15.649 -3.715 1.00 60.38 81 ARG A CA 1
ATOM 654 C C . ARG A 1 81 ? -3.327 -14.331 -3.519 1.00 60.38 81 ARG A C 1
ATOM 656 O O . ARG A 1 81 ? -3.100 -13.348 -4.211 1.00 60.38 81 ARG A O 1
ATOM 663 N N . ASP A 1 82 ? -4.266 -14.365 -2.580 1.00 83.06 82 ASP A N 1
ATOM 664 C CA . ASP A 1 82 ? -5.165 -13.264 -2.237 1.00 83.06 82 ASP A CA 1
ATOM 665 C C . ASP A 1 82 ? -4.428 -12.245 -1.341 1.00 83.06 82 ASP A C 1
ATOM 667 O O . ASP A 1 82 ? -4.837 -11.964 -0.219 1.00 83.06 82 ASP A O 1
ATOM 671 N N . TYR A 1 83 ? -3.281 -11.729 -1.811 1.00 88.62 83 TYR A N 1
ATOM 672 C CA . TYR A 1 83 ? -2.391 -10.850 -1.038 1.00 88.62 83 TYR A CA 1
ATOM 673 C C . TYR A 1 83 ? -3.079 -9.570 -0.569 1.00 88.62 83 TYR A C 1
ATOM 675 O O . TYR A 1 83 ? -2.753 -9.050 0.496 1.00 88.62 83 TYR A O 1
ATOM 683 N N . LYS A 1 84 ? -4.076 -9.093 -1.326 1.00 91.19 84 LYS A N 1
ATOM 684 C CA . LYS A 1 84 ? -4.939 -7.984 -0.908 1.00 91.19 84 LYS A CA 1
ATOM 685 C C . LYS A 1 84 ? -5.643 -8.309 0.406 1.00 91.19 84 LYS A C 1
ATOM 687 O O . LYS A 1 84 ? -5.663 -7.481 1.310 1.00 91.19 84 LYS A O 1
ATOM 692 N N . LYS A 1 85 ? -6.200 -9.514 0.524 1.00 92.31 85 LYS A N 1
ATOM 693 C CA . LYS A 1 85 ? -6.894 -9.956 1.731 1.00 92.31 85 LYS A CA 1
ATOM 694 C C . LYS A 1 85 ? -5.936 -10.071 2.914 1.00 92.31 85 LYS A C 1
ATOM 696 O O . LYS A 1 85 ? -6.239 -9.532 3.970 1.00 92.31 85 LYS A O 1
ATOM 701 N N . ASP A 1 86 ? -4.781 -10.707 2.723 1.00 93.50 86 ASP A N 1
ATOM 702 C CA . ASP A 1 86 ? -3.780 -10.865 3.789 1.00 93.50 86 ASP A CA 1
ATOM 703 C C . ASP A 1 86 ? -3.277 -9.502 4.301 1.00 93.50 86 ASP A C 1
ATOM 705 O O . ASP A 1 86 ? -3.154 -9.291 5.509 1.00 93.50 86 ASP A O 1
ATOM 709 N N . LEU A 1 87 ? -3.041 -8.554 3.386 1.00 95.19 87 LEU A N 1
ATOM 710 C CA . LEU A 1 87 ? -2.664 -7.181 3.715 1.00 95.19 87 LEU A CA 1
ATOM 711 C C . LEU A 1 87 ? -3.776 -6.459 4.489 1.00 95.19 87 LEU A C 1
ATOM 713 O O . LEU A 1 87 ? -3.502 -5.874 5.534 1.00 95.19 87 LEU A O 1
ATOM 717 N N . ILE A 1 88 ? -5.029 -6.532 4.029 1.00 95.31 88 ILE A N 1
ATOM 718 C CA . ILE A 1 88 ? -6.179 -5.923 4.718 1.00 95.31 88 ILE A CA 1
ATOM 719 C C . ILE A 1 88 ? -6.359 -6.512 6.123 1.00 95.31 88 ILE A C 1
ATOM 721 O O . ILE A 1 88 ? -6.535 -5.764 7.087 1.00 95.31 88 ILE A O 1
ATOM 725 N N . ASP A 1 89 ? -6.302 -7.837 6.261 1.00 95.81 89 ASP A N 1
ATOM 726 C CA . ASP A 1 89 ? -6.437 -8.519 7.550 1.00 95.81 89 ASP A CA 1
ATOM 727 C C . ASP A 1 89 ? -5.329 -8.073 8.519 1.00 95.81 89 ASP A C 1
ATOM 729 O O . ASP A 1 89 ? -5.583 -7.853 9.707 1.00 95.81 89 ASP A O 1
ATOM 733 N N . TYR A 1 90 ? -4.102 -7.890 8.024 1.00 96.12 90 TYR A N 1
ATOM 734 C CA . TYR A 1 90 ? -2.994 -7.415 8.845 1.00 96.12 90 TYR A CA 1
ATOM 735 C C . TYR A 1 90 ? -3.106 -5.929 9.204 1.00 96.12 90 TYR A C 1
ATOM 737 O O . TYR A 1 90 ? -2.882 -5.590 10.363 1.00 96.12 90 TYR A O 1
ATOM 745 N N . ILE A 1 91 ? -3.510 -5.053 8.273 1.00 96.62 91 ILE A N 1
ATOM 746 C CA . ILE A 1 91 ? -3.753 -3.627 8.556 1.00 96.62 91 ILE A CA 1
ATOM 747 C C . ILE A 1 91 ? -4.774 -3.485 9.686 1.00 96.62 91 ILE A C 1
ATOM 749 O O . ILE A 1 91 ? -4.506 -2.789 10.664 1.00 96.62 91 ILE A O 1
ATOM 753 N N . ASN A 1 92 ? -5.909 -4.185 9.591 1.00 96.75 92 ASN A N 1
ATOM 754 C CA . ASN A 1 92 ? -6.938 -4.144 10.631 1.00 96.75 92 ASN A CA 1
ATOM 755 C C . ASN A 1 92 ? -6.374 -4.566 11.990 1.00 96.75 92 ASN A C 1
ATOM 757 O O . ASN A 1 92 ? -6.544 -3.847 12.969 1.00 96.75 92 ASN A O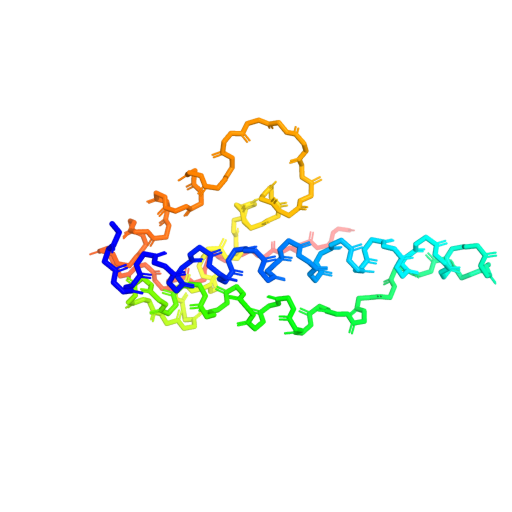 1
ATOM 761 N N . ARG A 1 93 ? -5.632 -5.679 12.056 1.00 96.31 93 ARG A N 1
ATOM 762 C CA . ARG A 1 93 ? -5.018 -6.141 13.311 1.00 96.31 93 ARG A CA 1
ATOM 763 C C . ARG A 1 93 ? -4.012 -5.139 13.866 1.00 96.31 93 ARG A C 1
ATOM 765 O O . ARG A 1 93 ? -4.018 -4.895 15.070 1.00 96.31 93 ARG A O 1
ATOM 772 N N . THR A 1 94 ? -3.171 -4.564 13.014 1.00 95.25 94 THR A N 1
ATOM 773 C CA . THR A 1 94 ? -2.184 -3.549 13.394 1.00 95.25 94 THR A CA 1
ATOM 774 C C . THR A 1 94 ? -2.861 -2.329 14.007 1.00 95.25 94 THR A C 1
ATOM 776 O O . THR A 1 94 ? -2.448 -1.886 15.076 1.00 95.25 94 THR A O 1
ATOM 779 N N . VAL A 1 95 ? -3.936 -1.833 13.391 1.00 95.69 95 VAL A N 1
ATOM 780 C CA . VAL A 1 95 ? -4.692 -0.677 13.893 1.00 95.69 95 VAL A CA 1
ATOM 781 C C . VAL A 1 95 ? -5.471 -1.025 15.166 1.00 95.69 95 VAL A C 1
ATOM 783 O O . VAL A 1 95 ? -5.381 -0.304 16.156 1.00 95.69 95 VAL A O 1
ATOM 786 N N . GLU A 1 96 ? -6.186 -2.152 15.195 1.00 95.75 96 GLU A N 1
ATOM 787 C CA . GLU A 1 96 ? -6.965 -2.599 16.361 1.00 95.75 96 GLU A CA 1
ATOM 788 C C . GLU A 1 96 ? -6.100 -2.814 17.609 1.00 95.75 96 GLU A C 1
ATOM 790 O O . GLU A 1 96 ? -6.541 -2.547 18.727 1.00 95.75 96 GLU A O 1
ATOM 795 N N . ASN A 1 97 ? -4.869 -3.299 17.425 1.00 94.88 97 ASN A N 1
ATOM 796 C CA . ASN A 1 97 ? -3.923 -3.537 18.513 1.00 94.88 97 ASN A CA 1
ATOM 797 C C . ASN A 1 97 ? -2.939 -2.375 18.727 1.00 94.88 97 ASN A C 1
ATOM 799 O O . ASN A 1 97 ? -2.081 -2.472 19.607 1.00 94.88 97 ASN A O 1
ATOM 803 N N . ASN A 1 98 ? -3.057 -1.297 17.944 1.00 94.06 98 ASN A N 1
ATOM 804 C CA . ASN A 1 98 ? -2.176 -0.131 17.963 1.00 94.06 98 ASN A CA 1
ATOM 805 C C . ASN A 1 98 ? -0.681 -0.515 17.917 1.00 94.06 98 ASN A C 1
ATOM 807 O O . ASN A 1 98 ? 0.122 -0.096 18.756 1.00 94.06 98 ASN A O 1
ATOM 811 N N . TRP A 1 99 ? -0.313 -1.388 16.975 1.00 93.25 99 TRP A N 1
ATOM 812 C CA . TRP A 1 99 ? 1.074 -1.798 16.760 1.00 93.25 99 TRP A CA 1
ATOM 813 C C . TRP A 1 99 ? 1.823 -0.731 15.959 1.00 93.25 99 TRP A C 1
ATOM 815 O O . TRP A 1 99 ? 1.642 -0.604 14.753 1.00 93.25 99 TRP A O 1
ATOM 825 N N . THR A 1 100 ? 2.672 0.029 16.646 1.00 86.94 100 THR A N 1
ATOM 826 C CA . THR A 1 100 ? 3.444 1.144 16.069 1.00 86.94 100 THR A CA 1
ATOM 827 C C . THR A 1 100 ? 4.957 0.958 16.183 1.00 86.94 100 THR A C 1
ATOM 829 O O . THR A 1 100 ? 5.727 1.785 15.705 1.00 86.94 100 THR A O 1
ATOM 832 N N . ASN A 1 101 ? 5.408 -0.130 16.816 1.00 74.38 101 ASN A N 1
ATOM 833 C CA . ASN A 1 101 ? 6.832 -0.394 16.989 1.00 74.38 101 ASN A CA 1
ATOM 834 C C . ASN A 1 101 ? 7.463 -0.726 15.632 1.00 74.38 101 ASN A C 1
ATOM 836 O O . ASN 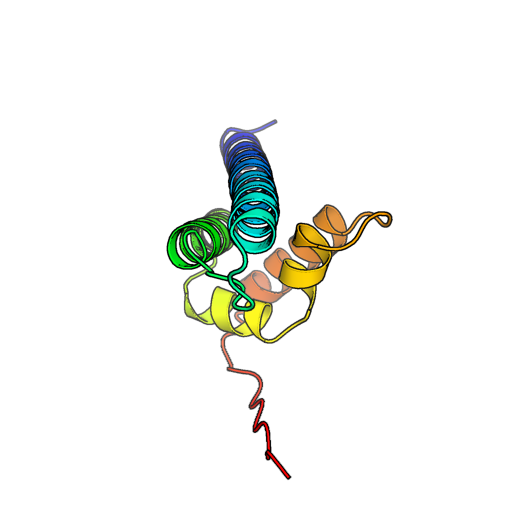A 1 101 ? 7.059 -1.702 14.993 1.00 74.38 101 ASN A O 1
ATOM 840 N N . GLU A 1 102 ? 8.483 0.037 15.238 1.00 58.09 102 GLU A N 1
ATOM 841 C CA . GLU A 1 102 ? 9.423 -0.369 14.195 1.00 58.09 102 GLU A CA 1
ATOM 842 C C . GLU A 1 102 ? 9.962 -1.754 14.582 1.00 58.09 102 GLU A C 1
ATOM 844 O O . GLU A 1 102 ? 10.549 -1.939 15.653 1.00 58.09 102 GLU A O 1
ATOM 849 N N . ILE A 1 103 ? 9.693 -2.769 13.758 1.00 55.69 103 ILE A N 1
ATOM 850 C CA . ILE A 1 103 ? 10.420 -4.029 13.874 1.00 55.69 103 ILE A CA 1
ATOM 851 C C . ILE A 1 103 ? 11.869 -3.641 13.597 1.00 55.69 103 ILE A C 1
ATOM 853 O O . ILE A 1 103 ? 12.167 -3.134 12.522 1.00 55.69 103 ILE A O 1
ATOM 857 N N . ASP A 1 104 ? 12.735 -3.803 14.592 1.00 39.94 104 ASP A N 1
ATOM 858 C CA . ASP A 1 104 ? 14.145 -3.422 14.568 1.00 39.94 104 ASP A CA 1
ATOM 859 C C . ASP A 1 104 ? 14.892 -4.258 13.500 1.00 39.94 104 ASP A C 1
ATOM 861 O O . ASP A 1 104 ? 15.604 -5.218 13.802 1.00 39.94 104 ASP A O 1
ATOM 865 N N . THR A 1 105 ? 14.693 -3.971 12.209 1.00 41.25 105 THR A N 1
ATOM 866 C CA . THR A 1 105 ? 15.445 -4.572 11.103 1.00 41.25 105 THR A CA 1
ATOM 867 C C . THR A 1 105 ? 16.820 -3.927 11.060 1.00 41.25 105 THR A C 1
ATOM 869 O O . THR A 1 105 ? 17.154 -3.140 10.176 1.00 41.25 105 THR A O 1
ATOM 872 N N . THR A 1 106 ? 17.659 -4.289 12.030 1.00 37.06 106 THR A N 1
ATOM 873 C CA . THR A 1 106 ? 19.103 -4.106 11.916 1.00 37.06 106 THR A CA 1
ATOM 874 C C . THR A 1 106 ? 19.593 -4.998 10.772 1.00 37.06 106 THR A C 1
ATOM 876 O O . THR A 1 106 ? 19.936 -6.164 10.970 1.00 37.06 106 THR A O 1
ATOM 879 N N . ILE A 1 107 ? 19.622 -4.470 9.547 1.00 44.59 107 ILE A N 1
ATOM 880 C CA . ILE A 1 107 ? 20.353 -5.095 8.444 1.00 44.59 107 ILE A CA 1
ATOM 881 C C . ILE A 1 107 ? 21.844 -4.917 8.746 1.00 44.59 107 ILE A C 1
ATOM 883 O O . ILE A 1 107 ? 22.455 -3.905 8.401 1.00 44.59 107 ILE A O 1
ATOM 887 N N . VAL A 1 108 ? 22.447 -5.906 9.406 1.00 40.09 108 VAL A N 1
ATOM 888 C CA . VAL A 1 108 ? 23.906 -6.021 9.467 1.00 40.09 108 VAL A CA 1
ATOM 889 C C . VAL A 1 108 ? 24.378 -6.413 8.068 1.00 40.09 108 VAL A C 1
ATOM 891 O O . VAL A 1 108 ? 24.277 -7.571 7.669 1.00 40.09 108 VAL A O 1
ATOM 894 N N . ARG A 1 109 ? 24.866 -5.436 7.298 1.00 38.88 109 ARG A N 1
ATOM 895 C CA . ARG A 1 109 ? 25.644 -5.711 6.085 1.00 38.88 109 ARG A CA 1
ATOM 896 C C . ARG A 1 109 ? 26.955 -6.380 6.515 1.00 38.88 109 ARG A C 1
ATOM 898 O O . ARG A 1 109 ? 27.769 -5.736 7.176 1.00 38.88 109 ARG A O 1
ATOM 905 N N . ALA A 1 110 ? 27.102 -7.663 6.191 1.00 45.25 110 ALA A N 1
ATOM 906 C CA . ALA A 1 110 ? 28.378 -8.378 6.220 1.00 45.25 110 ALA A CA 1
ATOM 907 C C . ALA A 1 110 ? 29.184 -8.081 4.950 1.00 45.25 110 ALA A C 1
ATOM 909 O O . ALA A 1 110 ? 28.545 -7.875 3.891 1.00 45.25 110 ALA A O 1
#